Protein AF-A0A3P6S749-F1 (afdb_monomer)

Radius of gyration: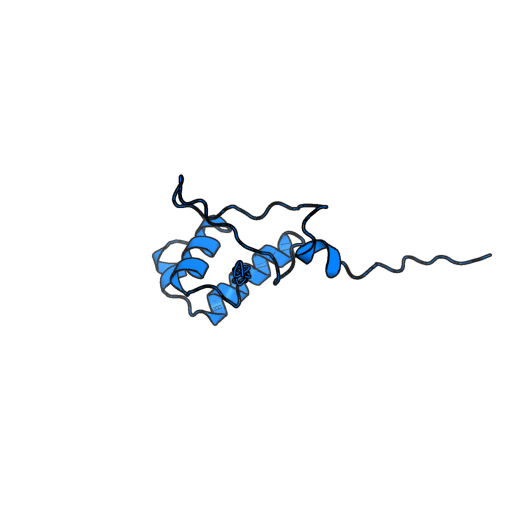 17.18 Å; Cα contacts (8 Å, |Δi|>4): 95; chains: 1; bounding box: 53×48×46 Å

Organism: Litomosoides sigmodontis (NCBI:txid42156)

Mean predicted aligned error: 11.5 Å

Structure (mmCIF, N/CA/C/O backbone):
data_AF-A0A3P6S749-F1
#
_entry.id   AF-A0A3P6S749-F1
#
loop_
_atom_site.group_PDB
_atom_site.id
_atom_site.type_symbol
_atom_site.label_atom_id
_atom_site.label_alt_id
_atom_site.label_comp_id
_atom_site.label_asym_id
_atom_site.label_entity_id
_atom_site.label_seq_id
_atom_site.pdbx_PDB_ins_code
_atom_site.Cartn_x
_atom_site.Cartn_y
_atom_site.Cartn_z
_atom_site.occupancy
_atom_site.B_iso_or_equiv
_atom_site.auth_seq_id
_atom_site.auth_comp_id
_atom_site.auth_asym_id
_atom_site.auth_atom_id
_atom_site.pdbx_PDB_model_num
ATOM 1 N N . MET A 1 1 ? 41.535 11.303 8.113 1.00 38.34 1 MET A N 1
ATOM 2 C CA . MET A 1 1 ? 40.632 10.141 8.245 1.00 38.34 1 MET A CA 1
ATOM 3 C C . MET A 1 1 ? 39.212 10.661 8.087 1.00 38.34 1 MET A C 1
ATOM 5 O O . MET A 1 1 ? 38.636 11.149 9.047 1.00 38.34 1 MET A O 1
ATOM 9 N N . THR A 1 2 ? 38.702 10.714 6.858 1.00 38.62 2 THR A N 1
ATOM 10 C CA . THR A 1 2 ? 37.320 11.133 6.593 1.00 38.62 2 THR A CA 1
ATOM 11 C C . THR A 1 2 ? 36.414 9.963 6.942 1.00 38.62 2 THR A C 1
ATOM 13 O O . THR A 1 2 ? 36.471 8.932 6.276 1.00 38.62 2 THR A O 1
ATOM 16 N N . LEU A 1 3 ? 35.635 10.094 8.018 1.00 40.59 3 LEU A N 1
ATOM 17 C CA . LEU A 1 3 ? 34.584 9.139 8.339 1.00 40.59 3 LEU A CA 1
ATOM 18 C C . LEU A 1 3 ? 33.562 9.181 7.204 1.00 40.59 3 LEU A C 1
ATOM 20 O O . LEU A 1 3 ? 32.796 10.132 7.071 1.00 40.59 3 LEU A O 1
ATOM 24 N N . SER A 1 4 ? 33.594 8.159 6.356 1.00 37.66 4 SER A N 1
ATOM 25 C CA . SER A 1 4 ? 32.493 7.832 5.469 1.00 37.66 4 SER A CA 1
ATOM 26 C C . SER A 1 4 ? 31.305 7.501 6.360 1.00 37.66 4 SER A C 1
ATOM 28 O O . SER A 1 4 ? 31.220 6.405 6.907 1.00 37.66 4 SER A O 1
ATOM 30 N N . SER A 1 5 ? 30.417 8.473 6.554 1.00 38.72 5 SER A N 1
ATOM 31 C CA . SER A 1 5 ? 29.084 8.243 7.090 1.00 38.72 5 SER A CA 1
ATOM 32 C C . SER A 1 5 ? 28.389 7.287 6.132 1.00 38.72 5 SER A C 1
ATOM 34 O O . SER A 1 5 ? 27.824 7.704 5.124 1.00 38.72 5 SER A O 1
ATOM 36 N N . SER A 1 6 ? 28.494 5.988 6.400 1.00 39.78 6 SER A N 1
ATOM 37 C CA . SER A 1 6 ? 27.602 4.992 5.833 1.00 39.78 6 SER A CA 1
ATOM 38 C C . SER A 1 6 ? 26.217 5.408 6.294 1.00 39.78 6 SER A C 1
ATOM 40 O O . SER A 1 6 ? 25.850 5.193 7.446 1.00 39.78 6 SER A O 1
ATOM 42 N N . SER A 1 7 ? 25.498 6.129 5.438 1.00 43.28 7 SER A N 1
ATOM 43 C CA . SER A 1 7 ? 24.100 6.452 5.651 1.00 43.28 7 SER A CA 1
ATOM 44 C C . SER A 1 7 ? 23.417 5.103 5.789 1.00 43.28 7 SER A C 1
ATOM 46 O O . SER A 1 7 ? 23.269 4.392 4.793 1.00 43.28 7 SER A O 1
ATOM 48 N N . SER A 1 8 ? 23.114 4.698 7.027 1.00 41.09 8 SER A N 1
ATOM 49 C CA . SER A 1 8 ? 22.229 3.576 7.296 1.00 41.09 8 SER A CA 1
ATOM 50 C C . SER A 1 8 ? 21.034 3.809 6.399 1.00 41.09 8 SER A C 1
ATOM 52 O O . SER A 1 8 ? 20.301 4.779 6.581 1.00 41.0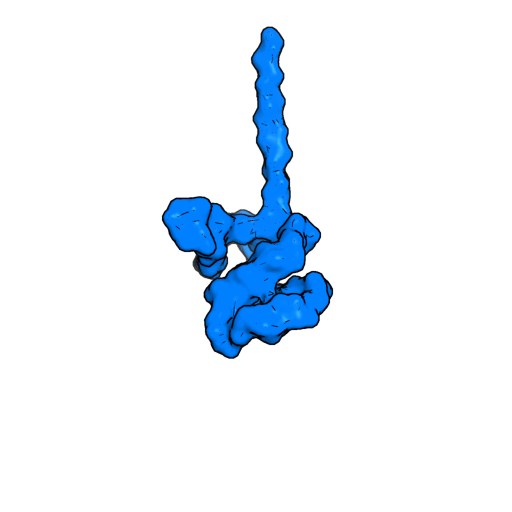9 8 SER A O 1
ATOM 54 N N . SER A 1 9 ? 20.931 3.013 5.339 1.00 47.56 9 SER A N 1
ATOM 55 C CA . SER A 1 9 ? 19.786 3.051 4.452 1.00 47.56 9 SER A CA 1
ATOM 56 C C . SER A 1 9 ? 18.672 2.444 5.278 1.00 47.56 9 SER A C 1
ATOM 58 O O . SER A 1 9 ? 18.456 1.237 5.222 1.00 47.56 9 SER A O 1
ATOM 60 N N . SER A 1 10 ? 18.082 3.261 6.156 1.00 56.38 10 SER A N 1
ATOM 61 C CA . SER A 1 10 ? 16.913 2.916 6.942 1.00 56.38 10 SER A CA 1
ATOM 62 C C . SER A 1 10 ? 15.887 2.481 5.919 1.00 56.38 10 SER A C 1
ATOM 64 O O . SER A 1 10 ? 15.396 3.284 5.125 1.00 56.38 10 SER A O 1
ATOM 66 N N . SER A 1 11 ? 15.707 1.173 5.828 1.00 58.72 11 SER A N 1
ATOM 67 C CA . SER A 1 11 ? 14.759 0.570 4.920 1.00 58.72 11 SER A CA 1
ATOM 68 C C . SER A 1 11 ? 13.398 1.198 5.216 1.00 58.72 11 SER A C 1
ATOM 70 O O . SER A 1 11 ? 12.987 1.283 6.366 1.00 58.72 11 SER A O 1
ATOM 72 N N . THR A 1 12 ? 12.730 1.724 4.194 1.00 81.94 12 THR A N 1
ATOM 73 C CA . THR A 1 12 ? 11.407 2.359 4.315 1.00 81.94 12 THR A CA 1
ATOM 74 C C . THR A 1 12 ? 10.318 1.394 3.856 1.00 81.94 12 THR A C 1
ATOM 76 O O . THR A 1 12 ? 9.383 1.769 3.147 1.00 81.94 12 THR A O 1
ATOM 79 N N . THR A 1 13 ? 10.483 0.112 4.184 1.00 86.56 13 THR A N 1
ATOM 80 C CA . THR A 1 13 ? 9.501 -0.926 3.856 1.00 86.56 13 THR A CA 1
ATOM 81 C C . THR A 1 13 ? 8.390 -0.956 4.898 1.00 86.56 13 THR A C 1
ATOM 83 O O . THR A 1 13 ? 8.547 -0.457 6.011 1.00 86.56 13 THR 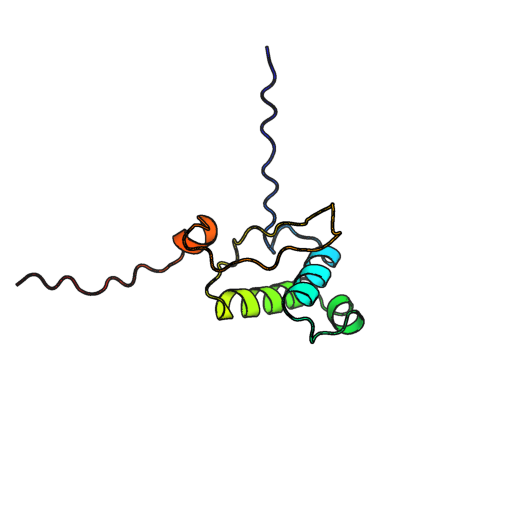A O 1
ATOM 86 N N . ILE A 1 14 ? 7.277 -1.624 4.591 1.00 88.75 14 ILE A N 1
ATOM 87 C CA . ILE A 1 14 ? 6.155 -1.784 5.533 1.00 88.75 14 ILE A CA 1
ATOM 88 C C . ILE A 1 14 ? 6.543 -2.451 6.866 1.00 88.75 14 ILE A C 1
ATOM 90 O O . ILE A 1 14 ? 5.792 -2.372 7.841 1.00 88.75 14 ILE A O 1
ATOM 94 N N . PHE A 1 15 ? 7.693 -3.126 6.922 1.00 89.06 15 PHE A N 1
ATOM 95 C CA . PHE A 1 15 ? 8.185 -3.810 8.116 1.00 89.06 15 PHE A CA 1
ATOM 96 C C . PHE A 1 15 ? 8.954 -2.884 9.065 1.00 89.06 15 PHE A C 1
ATOM 98 O O . PHE A 1 15 ? 8.980 -3.151 10.267 1.00 89.06 15 PHE A O 1
ATOM 105 N N . ASP A 1 16 ? 9.502 -1.788 8.543 1.00 88.38 16 ASP A N 1
ATOM 106 C CA . ASP A 1 16 ? 10.306 -0.811 9.284 1.00 88.38 16 ASP A CA 1
ATOM 107 C C . ASP A 1 16 ? 9.498 0.429 9.708 1.00 88.38 16 ASP A C 1
ATOM 109 O O . ASP A 1 16 ? 9.926 1.194 10.570 1.00 88.38 16 ASP A O 1
ATOM 113 N N . LEU A 1 17 ? 8.324 0.633 9.105 1.00 88.88 17 LEU A N 1
ATOM 114 C CA . LEU A 1 17 ? 7.488 1.814 9.315 1.00 88.88 17 LEU A CA 1
ATOM 115 C C . LEU A 1 17 ? 6.656 1.748 10.603 1.00 88.88 17 LEU A C 1
ATOM 117 O O . LEU A 1 17 ? 6.213 0.675 11.035 1.00 88.88 17 LEU A O 1
ATOM 121 N N . SER A 1 18 ? 6.419 2.926 11.188 1.00 91.69 18 SER A N 1
ATOM 122 C CA . SER A 1 18 ? 5.586 3.096 12.379 1.00 91.69 18 SER A CA 1
ATOM 123 C C . SER A 1 18 ? 4.100 2.879 12.071 1.00 91.69 18 SER A C 1
ATOM 125 O O . SER A 1 18 ? 3.680 2.846 10.913 1.00 91.69 18 SER A O 1
ATOM 127 N N . LYS A 1 19 ? 3.270 2.732 13.111 1.00 93.19 19 LYS A N 1
ATOM 128 C CA . LYS A 1 19 ? 1.817 2.591 12.931 1.00 93.19 19 LYS A CA 1
ATOM 129 C C . LYS A 1 19 ? 1.224 3.803 12.202 1.00 93.19 19 LYS A C 1
ATOM 131 O O . LYS A 1 19 ? 0.414 3.617 11.297 1.00 93.19 19 LYS A O 1
ATOM 136 N N . ASP A 1 20 ? 1.629 5.008 12.587 1.00 91.06 20 ASP A N 1
ATOM 137 C CA . ASP A 1 20 ? 1.159 6.259 11.991 1.00 91.06 20 ASP A CA 1
ATOM 138 C C . ASP A 1 20 ? 1.548 6.356 10.512 1.00 91.06 20 ASP A C 1
ATOM 140 O O . ASP A 1 20 ? 0.703 6.665 9.671 1.00 91.06 20 ASP A O 1
ATOM 144 N N . ASP A 1 21 ? 2.783 5.977 10.173 1.00 91.31 21 ASP A N 1
ATOM 145 C CA . ASP A 1 21 ? 3.244 5.934 8.783 1.00 91.31 21 ASP A CA 1
ATOM 146 C C . ASP A 1 21 ? 2.448 4.920 7.957 1.00 91.31 21 ASP A C 1
ATOM 148 O O . ASP A 1 21 ? 1.987 5.230 6.860 1.00 91.31 21 ASP A O 1
ATOM 152 N N . LEU A 1 22 ? 2.232 3.712 8.489 1.00 92.50 22 LEU A N 1
ATOM 153 C CA . LEU A 1 22 ? 1.438 2.674 7.827 1.00 92.50 22 LEU A CA 1
ATOM 154 C C . LEU A 1 22 ? -0.019 3.118 7.626 1.00 92.50 22 LEU A C 1
ATOM 156 O O . LEU A 1 22 ? -0.594 2.875 6.566 1.00 92.50 22 LEU A O 1
ATOM 160 N N . SER A 1 23 ? -0.608 3.791 8.615 1.00 93.56 23 SER A N 1
ATOM 161 C CA . SER A 1 23 ? -1.953 4.367 8.528 1.00 93.56 23 SER A CA 1
ATOM 162 C C . SER A 1 23 ? -2.022 5.411 7.409 1.00 93.56 23 SER A C 1
ATOM 164 O O . SER A 1 23 ? -2.839 5.287 6.494 1.00 93.56 23 SER A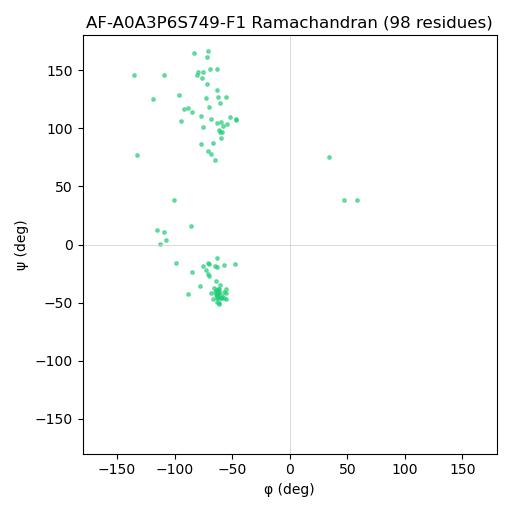 O 1
ATOM 166 N N . ALA A 1 24 ? -1.097 6.376 7.401 1.00 91.69 24 ALA A N 1
ATOM 167 C CA . ALA A 1 24 ? -1.023 7.428 6.388 1.00 91.69 24 ALA A CA 1
ATOM 168 C C . ALA A 1 24 ? -0.769 6.877 4.971 1.00 91.69 24 ALA A C 1
ATOM 170 O O . ALA A 1 24 ? -1.370 7.342 3.996 1.00 91.69 24 ALA A O 1
ATOM 171 N N . ILE A 1 25 ? 0.075 5.849 4.842 1.00 91.50 25 ILE A N 1
ATOM 172 C CA . ILE A 1 25 ? 0.288 5.138 3.577 1.00 91.50 25 ILE A CA 1
ATOM 173 C C . ILE A 1 25 ? -1.004 4.469 3.130 1.00 91.50 25 ILE A C 1
ATOM 175 O O . ILE A 1 25 ? -1.414 4.667 1.991 1.00 91.50 25 ILE A O 1
ATOM 179 N N . LEU A 1 26 ? -1.680 3.716 4.000 1.00 92.06 26 LEU A N 1
ATOM 180 C CA . LEU A 1 26 ? -2.920 3.034 3.635 1.00 92.06 26 LEU A CA 1
ATOM 181 C C . LEU A 1 26 ? -3.976 4.022 3.125 1.00 92.06 26 LEU A C 1
ATOM 183 O O . LEU A 1 26 ? -4.630 3.734 2.125 1.00 92.06 26 LEU A O 1
ATOM 187 N N . GLN A 1 27 ? -4.099 5.192 3.753 1.00 91.75 27 GLN A N 1
ATOM 188 C CA . GLN A 1 27 ? -4.997 6.249 3.282 1.00 91.75 27 GLN A CA 1
ATOM 189 C C . GLN A 1 27 ? -4.603 6.798 1.911 1.00 91.75 27 GLN A C 1
ATOM 191 O O . GLN A 1 27 ? -5.462 7.051 1.071 1.00 91.75 27 GLN A O 1
ATOM 196 N N . THR A 1 28 ? -3.303 6.946 1.668 1.00 90.25 28 THR A N 1
ATOM 197 C CA . THR A 1 28 ? -2.776 7.390 0.374 1.00 90.25 28 THR A CA 1
ATOM 198 C C . THR A 1 28 ? -3.073 6.363 -0.727 1.00 90.25 28 THR A C 1
ATOM 200 O O . THR A 1 28 ? -3.446 6.731 -1.838 1.00 90.25 28 THR A O 1
ATOM 203 N N . LEU A 1 29 ? -2.938 5.067 -0.425 1.00 89.62 29 LEU A N 1
ATOM 204 C CA . LEU A 1 29 ? -3.161 3.969 -1.375 1.00 89.62 29 LEU A CA 1
ATOM 205 C C . LEU A 1 29 ? -4.650 3.663 -1.602 1.00 89.62 29 LEU A C 1
ATOM 207 O O . LEU A 1 29 ? -5.053 3.272 -2.700 1.00 89.62 29 LEU A O 1
ATOM 211 N N . LYS A 1 30 ? -5.468 3.791 -0.554 1.00 89.38 30 LYS A N 1
ATOM 212 C CA . LYS A 1 30 ? -6.901 3.469 -0.536 1.00 89.38 30 LYS A CA 1
ATOM 213 C C . LYS A 1 30 ? -7.673 4.630 0.104 1.00 89.38 30 LYS A C 1
ATOM 215 O O . LYS A 1 30 ? -8.135 4.493 1.237 1.00 89.38 30 LYS A O 1
ATOM 220 N N . PRO A 1 31 ? -7.887 5.741 -0.625 1.00 85.94 31 PRO A N 1
ATOM 221 C CA . PRO A 1 31 ? -8.553 6.936 -0.092 1.00 85.94 31 PRO A CA 1
ATOM 222 C C . PRO A 1 31 ? -10.014 6.703 0.321 1.00 85.94 31 PRO A C 1
ATOM 224 O O . PRO A 1 31 ? -10.613 7.536 0.989 1.00 85.94 31 PRO A O 1
ATOM 227 N N . THR A 1 32 ? -10.600 5.561 -0.048 1.00 88.75 32 THR A N 1
ATOM 228 C CA . THR A 1 32 ? -11.926 5.134 0.414 1.00 88.75 32 THR A CA 1
ATOM 229 C C . THR A 1 32 ? -11.951 4.713 1.886 1.00 88.75 32 THR A C 1
ATOM 231 O O . THR A 1 32 ? -13.032 4.554 2.447 1.00 88.75 32 THR A O 1
ATOM 234 N N . ILE A 1 33 ? -10.792 4.459 2.506 1.00 87.38 33 ILE A N 1
ATOM 235 C CA . ILE A 1 33 ? -10.688 4.108 3.925 1.00 87.38 33 ILE A CA 1
ATOM 236 C C . ILE A 1 33 ? -10.562 5.395 4.740 1.00 87.38 33 ILE A C 1
ATOM 238 O O . ILE A 1 33 ? -9.582 6.133 4.627 1.00 87.38 33 ILE A O 1
ATOM 242 N N . ASP A 1 34 ? -11.551 5.632 5.598 1.00 89.38 34 ASP A N 1
ATOM 243 C CA . ASP A 1 34 ? -11.553 6.768 6.513 1.00 89.38 34 ASP A CA 1
ATOM 244 C C . ASP A 1 34 ? -10.397 6.711 7.535 1.00 89.38 34 ASP A C 1
ATOM 246 O O . ASP A 1 34 ? -9.940 5.635 7.940 1.00 89.38 34 ASP A O 1
ATOM 250 N N . ALA A 1 35 ? -9.952 7.887 7.986 1.00 86.50 35 ALA A N 1
ATOM 251 C CA . ALA A 1 35 ? -8.827 8.040 8.905 1.00 86.50 35 ALA A CA 1
ATOM 252 C C . ALA A 1 35 ? -9.070 7.368 10.254 1.00 86.50 35 ALA A C 1
ATOM 254 O O . ALA A 1 35 ? -8.153 6.760 10.808 1.00 86.50 35 ALA A O 1
ATOM 255 N N . ALA A 1 36 ? -10.290 7.422 10.789 1.00 88.00 36 ALA A N 1
ATOM 256 C CA . ALA A 1 36 ? -10.607 6.758 12.047 1.00 88.00 36 ALA A CA 1
ATOM 257 C C . ALA A 1 36 ? -10.500 5.235 11.902 1.00 88.00 36 ALA A C 1
ATOM 259 O O . ALA A 1 36 ? -9.980 4.558 12.789 1.00 88.00 36 ALA A O 1
ATOM 260 N N . THR A 1 37 ? -10.914 4.705 10.747 1.00 89.81 37 THR A N 1
ATOM 261 C CA . THR A 1 37 ? -10.826 3.269 10.459 1.00 89.81 37 THR A CA 1
ATOM 262 C C . THR A 1 37 ? -9.369 2.823 10.345 1.00 89.81 37 THR A C 1
ATOM 264 O O . THR A 1 37 ? -8.989 1.838 10.972 1.00 89.81 37 THR A O 1
ATOM 267 N N . ALA A 1 38 ? -8.532 3.562 9.609 1.00 88.62 38 ALA A N 1
ATOM 268 C CA . ALA A 1 38 ? -7.107 3.253 9.478 1.00 88.62 38 ALA A CA 1
ATOM 269 C C . ALA A 1 38 ? -6.372 3.318 10.832 1.00 88.62 38 ALA A C 1
ATOM 271 O O . ALA A 1 38 ? -5.623 2.406 11.178 1.00 88.62 38 ALA A O 1
ATOM 272 N N . ASN A 1 39 ? -6.650 4.334 11.653 1.00 89.50 39 ASN A N 1
ATOM 273 C CA . ASN A 1 39 ? -6.004 4.493 12.959 1.00 89.50 39 ASN A CA 1
ATOM 274 C C . ASN A 1 39 ? -6.455 3.458 14.000 1.00 89.50 39 ASN A C 1
ATOM 276 O O . ASN A 1 39 ? -5.693 3.123 14.914 1.00 89.50 39 ASN A O 1
ATOM 280 N N . SER A 1 40 ? -7.664 2.910 13.854 1.00 92.56 40 SER A N 1
ATOM 281 C CA . SER A 1 40 ? -8.154 1.829 14.710 1.00 92.56 40 SER A CA 1
ATOM 282 C C . SER A 1 40 ? -7.479 0.482 14.427 1.00 92.56 40 SER A C 1
ATOM 284 O O . SER A 1 40 ? -7.493 -0.380 15.305 1.00 92.56 40 SER A O 1
ATOM 286 N N . MET A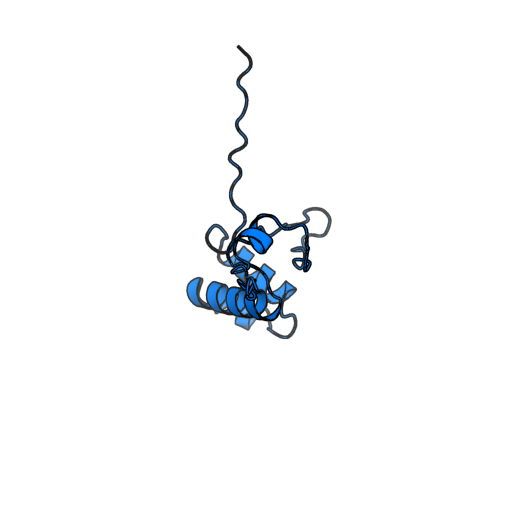 1 41 ? -6.894 0.279 13.242 1.00 93.50 41 MET A N 1
ATOM 287 C CA . MET A 1 41 ? -6.265 -0.993 12.879 1.00 93.50 41 MET A CA 1
ATOM 288 C C . MET A 1 41 ? -4.979 -1.250 13.674 1.00 93.50 41 MET A C 1
ATOM 290 O O . MET A 1 41 ? -4.248 -0.336 14.078 1.00 93.50 41 MET A O 1
ATOM 294 N N . SER A 1 42 ? -4.678 -2.526 13.888 1.00 95.44 42 SER A N 1
ATOM 295 C CA . SER A 1 42 ? -3.371 -2.957 14.383 1.00 95.44 42 SER A CA 1
ATOM 296 C C . SER A 1 42 ? -2.282 -2.809 13.309 1.00 95.44 42 SER A C 1
ATOM 298 O O . SER A 1 42 ? -2.565 -2.756 12.113 1.00 95.44 42 SER A O 1
ATOM 300 N N . ILE A 1 43 ? -1.008 -2.791 13.721 1.00 93.31 43 ILE A N 1
ATOM 301 C CA . ILE A 1 43 ? 0.138 -2.769 12.788 1.00 93.31 43 ILE A CA 1
ATOM 302 C C . ILE A 1 43 ? 0.065 -3.947 11.808 1.00 93.31 43 ILE A C 1
ATOM 304 O O . ILE A 1 43 ? 0.310 -3.784 10.614 1.00 93.31 43 ILE A O 1
ATOM 308 N N . SER A 1 44 ? -0.300 -5.130 12.305 1.00 93.62 44 SER A N 1
ATOM 309 C CA . SER A 1 44 ? -0.447 -6.338 11.492 1.00 93.62 44 SER A CA 1
ATOM 310 C C . SER A 1 44 ? -1.534 -6.179 10.432 1.00 93.62 44 SER A C 1
ATOM 312 O O . SER A 1 44 ? -1.293 -6.483 9.268 1.00 93.62 44 SER A O 1
ATOM 314 N N . GLU A 1 45 ? -2.702 -5.652 10.803 1.00 94.38 45 GLU A N 1
ATOM 315 C CA . GLU A 1 45 ? -3.787 -5.392 9.852 1.00 94.38 45 GLU A CA 1
ATOM 316 C C . GLU A 1 45 ? -3.392 -4.353 8.807 1.00 94.38 45 GLU A C 1
ATOM 318 O O . GLU A 1 45 ? -3.602 -4.583 7.618 1.00 94.38 45 GLU A O 1
ATOM 323 N N . LEU A 1 46 ? -2.758 -3.250 9.218 1.00 94.38 46 LEU A N 1
ATOM 324 C CA . LEU A 1 46 ? -2.265 -2.231 8.291 1.00 94.38 46 LEU A CA 1
ATOM 325 C C . LEU A 1 46 ? -1.297 -2.837 7.270 1.00 94.38 46 LEU A C 1
ATOM 327 O O . LEU A 1 46 ? -1.452 -2.631 6.067 1.00 94.38 46 LEU A O 1
ATOM 331 N N . ARG A 1 47 ? -0.345 -3.657 7.727 1.00 93.94 47 ARG A N 1
ATOM 332 C CA . ARG A 1 47 ? 0.600 -4.360 6.849 1.00 93.94 47 ARG A CA 1
ATOM 333 C C . ARG A 1 47 ? -0.097 -5.310 5.890 1.00 93.94 47 ARG A C 1
ATOM 335 O O . ARG A 1 47 ? 0.278 -5.336 4.721 1.00 93.94 47 ARG A O 1
ATOM 342 N N . VAL A 1 48 ? -1.105 -6.054 6.346 1.00 93.81 48 VAL A N 1
ATOM 343 C CA . VAL A 1 48 ? -1.907 -6.928 5.477 1.00 93.81 48 VAL A CA 1
ATOM 344 C C . VAL A 1 48 ? -2.607 -6.098 4.405 1.00 93.81 48 VAL A C 1
ATOM 346 O O . VAL A 1 48 ? -2.438 -6.387 3.228 1.00 93.81 48 VAL A O 1
ATOM 349 N N . ARG A 1 49 ? -3.297 -5.013 4.775 1.00 93.25 49 ARG A N 1
ATOM 350 C CA . ARG A 1 49 ? -4.016 -4.153 3.819 1.00 93.25 49 ARG A CA 1
ATOM 351 C C . ARG A 1 49 ? -3.097 -3.504 2.787 1.00 93.25 49 ARG A C 1
ATOM 353 O O . ARG A 1 49 ? -3.460 -3.414 1.613 1.00 93.25 49 ARG A O 1
ATOM 360 N N . ILE A 1 50 ? -1.922 -3.048 3.217 1.00 92.19 50 ILE A N 1
ATOM 361 C CA . ILE A 1 50 ? -0.914 -2.482 2.316 1.00 92.19 50 ILE A CA 1
ATOM 362 C C . ILE A 1 50 ? -0.342 -3.583 1.418 1.00 92.19 50 ILE A C 1
ATOM 364 O O . ILE A 1 50 ? -0.224 -3.374 0.217 1.00 92.19 50 ILE A O 1
ATOM 368 N N . THR A 1 51 ? -0.062 -4.772 1.960 1.00 91.00 51 THR A N 1
ATOM 369 C CA . THR A 1 51 ? 0.404 -5.933 1.183 1.00 91.00 51 THR A CA 1
ATOM 370 C C . THR A 1 51 ? -0.612 -6.340 0.121 1.00 91.00 51 THR A C 1
ATOM 372 O O . THR A 1 51 ? -0.234 -6.506 -1.033 1.00 91.00 51 THR A O 1
ATOM 375 N N . GLU A 1 52 ? -1.898 -6.433 0.469 1.00 91.00 52 GLU A N 1
ATOM 376 C CA . GLU A 1 52 ? -2.978 -6.710 -0.485 1.00 91.00 52 GLU A CA 1
ATOM 377 C C . GLU A 1 52 ? -2.969 -5.695 -1.632 1.00 91.00 52 GLU A C 1
ATOM 379 O O . GLU A 1 52 ? -3.032 -6.072 -2.800 1.00 91.00 52 GLU A O 1
ATOM 384 N N . TRP A 1 53 ? -2.858 -4.401 -1.314 1.00 91.25 53 TRP A N 1
ATOM 385 C CA . TRP A 1 53 ? -2.797 -3.358 -2.334 1.00 91.25 53 TRP A CA 1
ATOM 386 C C . TRP A 1 53 ? -1.544 -3.490 -3.207 1.00 91.25 53 TRP A C 1
ATOM 388 O O . TRP A 1 53 ? -1.652 -3.401 -4.427 1.00 91.25 53 TRP A O 1
ATOM 398 N N . LEU A 1 54 ? -0.373 -3.746 -2.615 1.00 88.06 54 LEU A N 1
ATOM 399 C CA . LEU A 1 54 ? 0.875 -3.943 -3.357 1.00 88.06 54 LEU A CA 1
ATOM 400 C C . LEU A 1 54 ? 0.761 -5.128 -4.324 1.00 88.06 54 LEU A C 1
ATOM 402 O O . LEU A 1 54 ? 1.085 -4.978 -5.498 1.00 88.06 54 LEU A O 1
ATOM 406 N N . MET A 1 55 ? 0.225 -6.263 -3.869 1.00 85.56 55 MET A N 1
ATOM 407 C CA . MET A 1 55 ? 0.039 -7.458 -4.700 1.00 85.56 55 MET A CA 1
ATOM 408 C C . MET A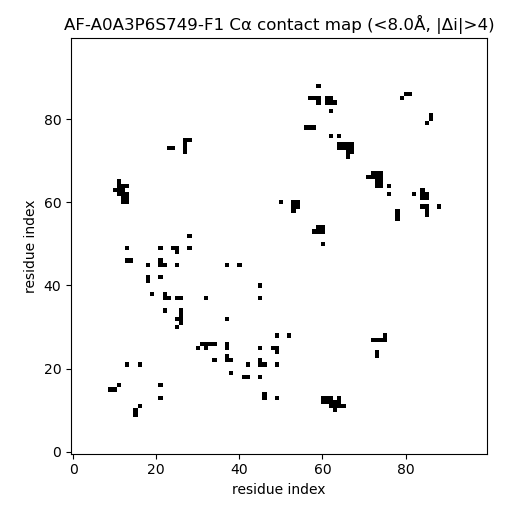 1 55 ? -0.926 -7.219 -5.863 1.00 85.56 55 MET A C 1
ATOM 410 O O . MET A 1 55 ? -0.643 -7.645 -6.977 1.00 85.56 55 MET A O 1
ATOM 414 N N . LEU A 1 56 ? -2.030 -6.498 -5.634 1.00 86.75 56 LEU A N 1
ATOM 415 C CA . LEU A 1 56 ? -2.978 -6.128 -6.695 1.00 86.75 56 LEU A CA 1
ATOM 416 C C . LEU A 1 56 ? -2.370 -5.191 -7.751 1.00 86.75 56 LEU A C 1
ATOM 418 O O . LEU A 1 56 ? -2.919 -5.069 -8.843 1.00 86.75 56 LEU A O 1
ATOM 422 N N . ASN A 1 57 ? -1.259 -4.527 -7.426 1.00 85.06 57 ASN A N 1
ATOM 423 C CA . ASN A 1 57 ? -0.545 -3.615 -8.314 1.00 85.06 57 ASN A CA 1
ATOM 424 C C . ASN A 1 57 ? 0.801 -4.187 -8.800 1.00 85.06 57 ASN A C 1
ATOM 426 O O . ASN A 1 57 ? 1.573 -3.451 -9.411 1.00 85.06 57 ASN A O 1
ATOM 430 N N . ASP A 1 58 ? 1.082 -5.476 -8.578 1.00 80.38 58 ASP A N 1
ATOM 431 C CA . ASP A 1 58 ? 2.341 -6.151 -8.946 1.00 80.38 58 ASP A CA 1
ATOM 432 C C . ASP A 1 58 ? 3.595 -5.517 -8.319 1.00 80.38 58 ASP A C 1
ATOM 434 O O . ASP A 1 58 ? 4.662 -5.410 -8.927 1.00 80.38 58 ASP A O 1
ATOM 438 N N . LEU A 1 59 ? 3.472 -5.087 -7.064 1.00 83.94 59 LEU A N 1
ATOM 439 C CA . LEU A 1 59 ? 4.558 -4.525 -6.269 1.00 83.94 59 LEU A CA 1
ATOM 440 C C . LEU A 1 59 ? 4.976 -5.489 -5.151 1.00 83.94 59 LEU A C 1
ATOM 442 O O . LEU A 1 59 ? 4.161 -6.195 -4.559 1.00 83.94 59 LEU A O 1
ATOM 446 N N . SER A 1 60 ? 6.272 -5.492 -4.834 1.00 82.88 60 SER A N 1
ATOM 447 C CA . SER A 1 60 ? 6.838 -6.309 -3.754 1.00 82.88 60 SER A CA 1
ATOM 448 C C . SER A 1 60 ? 6.515 -5.729 -2.375 1.00 82.88 60 SER A C 1
ATOM 450 O O . SER A 1 60 ? 6.490 -4.514 -2.193 1.00 82.88 60 SER A O 1
ATOM 452 N N . THR A 1 61 ? 6.376 -6.584 -1.361 1.00 83.19 61 THR A N 1
ATOM 453 C CA . THR A 1 61 ? 6.318 -6.158 0.052 1.00 83.19 61 THR A CA 1
ATOM 454 C C . THR A 1 61 ? 7.608 -5.480 0.521 1.00 83.19 61 THR A C 1
ATOM 456 O O . THR A 1 61 ? 7.589 -4.714 1.480 1.00 83.19 61 THR A O 1
ATOM 459 N N . MET A 1 62 ? 8.713 -5.699 -0.197 1.00 85.38 62 MET A N 1
ATOM 460 C CA . MET A 1 62 ? 9.992 -5.005 -0.021 1.00 85.38 62 MET A CA 1
ATOM 461 C C . MET A 1 62 ? 10.060 -3.680 -0.806 1.00 85.38 62 MET A C 1
ATOM 463 O O . MET A 1 62 ? 11.147 -3.147 -1.051 1.00 85.38 62 MET A O 1
ATOM 467 N N . HIS A 1 63 ? 8.926 -3.142 -1.268 1.00 82.62 63 HIS A N 1
ATOM 468 C CA . HIS A 1 63 ? 8.890 -1.820 -1.886 1.00 82.62 63 HIS A CA 1
ATOM 469 C C . HIS A 1 63 ? 9.303 -0.752 -0.867 1.00 82.62 63 HIS A C 1
ATOM 471 O O . HIS A 1 63 ? 8.822 -0.727 0.266 1.00 82.62 63 HIS A O 1
ATOM 477 N N . HIS A 1 64 ? 10.190 0.148 -1.290 1.00 82.69 64 HIS A N 1
ATOM 478 C CA . HIS A 1 64 ? 10.610 1.282 -0.477 1.00 82.69 64 HIS A CA 1
ATOM 479 C C . HIS A 1 64 ? 9.618 2.430 -0.636 1.00 82.69 64 HIS A C 1
ATOM 481 O O . HIS A 1 64 ? 9.523 3.027 -1.710 1.00 82.69 64 HIS A O 1
ATOM 487 N N . PHE A 1 6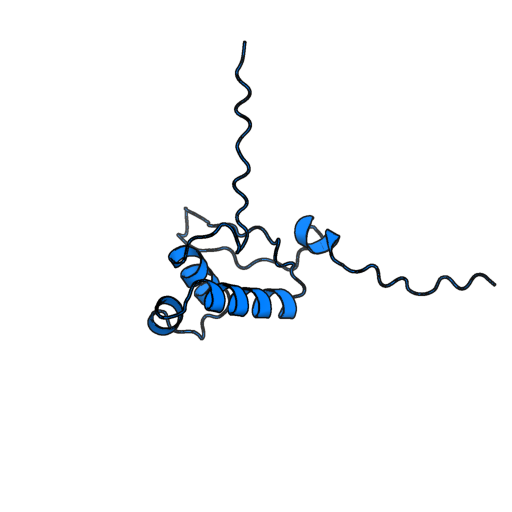5 ? 8.913 2.773 0.436 1.00 84.38 65 PHE A N 1
ATOM 488 C CA . PHE A 1 65 ? 8.014 3.919 0.445 1.00 84.38 65 PHE A CA 1
ATOM 489 C C . PHE A 1 65 ? 8.815 5.216 0.551 1.00 84.38 65 PHE A C 1
ATOM 491 O O . PHE A 1 65 ? 9.852 5.279 1.217 1.00 84.38 65 PHE A O 1
ATOM 498 N N . LYS A 1 66 ? 8.347 6.260 -0.136 1.00 84.19 66 LYS A N 1
ATOM 499 C CA . LYS A 1 66 ? 8.960 7.592 -0.109 1.00 84.19 66 LYS A CA 1
ATOM 500 C C . LYS A 1 66 ? 7.958 8.591 0.441 1.00 84.19 66 LYS A C 1
ATOM 502 O O . LYS A 1 66 ? 6.860 8.714 -0.098 1.00 84.19 66 LYS A O 1
ATOM 507 N N . TYR A 1 67 ? 8.362 9.304 1.482 1.00 82.06 67 TYR A N 1
ATOM 508 C CA . TYR A 1 67 ? 7.614 10.423 2.031 1.00 82.06 67 TYR A CA 1
ATOM 509 C C . TYR A 1 67 ? 8.165 11.727 1.454 1.00 82.06 67 TYR A C 1
ATOM 511 O O . TYR A 1 67 ? 9.377 11.948 1.461 1.00 82.06 67 TYR A O 1
ATOM 519 N N . PHE A 1 68 ? 7.295 12.576 0.912 1.00 80.88 68 PHE A N 1
ATOM 520 C CA . PHE A 1 68 ? 7.685 13.894 0.427 1.00 80.88 68 PHE A CA 1
ATOM 521 C C . PHE A 1 68 ? 7.442 14.932 1.518 1.00 80.88 68 PHE A C 1
ATOM 523 O O . PHE A 1 68 ? 6.306 15.337 1.748 1.00 80.88 68 PHE A O 1
ATOM 530 N N . GLU A 1 69 ? 8.517 15.410 2.148 1.00 77.88 69 GLU A N 1
ATOM 531 C CA . GLU A 1 69 ? 8.429 16.430 3.204 1.00 77.88 69 GLU A CA 1
ATOM 532 C C . GLU A 1 69 ? 7.795 17.737 2.701 1.00 77.88 69 GLU A C 1
ATOM 534 O O . GLU A 1 69 ? 7.014 18.354 3.416 1.00 77.88 69 GLU A O 1
ATOM 539 N N . ASN A 1 70 ? 8.045 18.109 1.438 1.00 78.38 70 ASN A N 1
ATOM 540 C CA . ASN A 1 70 ? 7.507 19.332 0.826 1.00 78.38 70 ASN A CA 1
ATOM 541 C C . ASN A 1 70 ? 5.975 19.346 0.712 1.00 78.38 70 ASN A C 1
ATOM 543 O O . ASN A 1 70 ? 5.369 20.411 0.745 1.00 78.38 70 ASN A O 1
ATOM 547 N N . THR A 1 71 ? 5.354 18.178 0.535 1.00 75.19 71 THR A N 1
ATOM 548 C CA . THR A 1 71 ? 3.897 18.042 0.375 1.00 75.19 71 THR A CA 1
ATOM 549 C C . THR A 1 71 ? 3.246 17.327 1.554 1.00 75.19 71 THR A C 1
ATOM 551 O O . THR A 1 71 ? 2.039 17.124 1.533 1.00 75.19 71 THR A O 1
ATOM 554 N N . GLN A 1 72 ? 4.031 16.931 2.564 1.00 77.19 72 GLN A N 1
ATOM 555 C CA . GLN A 1 72 ? 3.616 16.120 3.715 1.00 77.19 72 GLN A CA 1
ATOM 556 C C . GLN A 1 72 ? 2.783 14.886 3.330 1.00 77.19 72 GLN A C 1
ATOM 558 O O . GLN A 1 72 ? 1.803 14.537 3.988 1.00 77.19 72 GLN A O 1
ATOM 563 N N . GLN A 1 73 ? 3.148 14.236 2.225 1.00 79.00 73 GLN A N 1
ATOM 564 C CA . GLN A 1 73 ? 2.380 13.128 1.663 1.00 79.00 73 GLN A CA 1
ATOM 565 C C . GLN A 1 73 ? 3.282 11.969 1.259 1.00 79.00 73 GLN A C 1
ATOM 567 O O . GLN A 1 73 ? 4.406 12.150 0.780 1.00 79.00 73 GLN A O 1
ATOM 572 N N . TRP A 1 74 ? 2.755 10.758 1.422 1.00 84.06 74 TRP A N 1
ATOM 573 C CA . TRP A 1 74 ? 3.383 9.559 0.893 1.00 84.06 74 TRP A CA 1
ATOM 574 C C . TRP A 1 74 ? 3.240 9.527 -0.624 1.00 84.06 74 TRP A C 1
ATOM 576 O O . TRP A 1 74 ? 2.190 9.841 -1.184 1.00 84.06 74 TRP A O 1
ATOM 586 N N . LYS A 1 75 ? 4.309 9.137 -1.314 1.00 83.12 75 LYS A N 1
ATOM 587 C CA . LYS A 1 75 ? 4.240 8.874 -2.745 1.00 83.12 75 LYS A CA 1
ATOM 588 C C . LYS A 1 75 ? 3.489 7.563 -2.967 1.00 83.12 75 LYS A C 1
ATOM 590 O O . LYS A 1 75 ? 3.910 6.533 -2.443 1.00 83.12 75 LYS A O 1
ATOM 595 N N . VAL A 1 76 ? 2.446 7.586 -3.802 1.00 82.06 76 VAL A N 1
ATOM 596 C CA . VAL A 1 76 ? 1.864 6.347 -4.336 1.00 82.06 76 VAL A CA 1
ATOM 597 C C . VAL A 1 76 ? 2.962 5.626 -5.127 1.00 82.06 76 VAL A C 1
ATOM 599 O O . VAL A 1 76 ? 3.549 6.227 -6.034 1.00 82.06 76 VAL A O 1
ATOM 602 N N . PRO A 1 77 ? 3.303 4.382 -4.764 1.00 77.25 77 PRO A N 1
ATOM 603 C CA . PRO A 1 77 ? 4.335 3.636 -5.454 1.00 77.25 77 PRO A CA 1
ATOM 604 C C . PRO A 1 77 ? 3.902 3.423 -6.905 1.00 77.25 77 PRO A C 1
ATOM 606 O O . PRO A 1 77 ? 2.797 2.966 -7.189 1.00 77.25 77 PRO A O 1
ATOM 609 N N . ASP A 1 78 ? 4.781 3.816 -7.818 1.00 70.44 78 ASP A N 1
ATOM 610 C CA . ASP A 1 78 ? 4.565 3.644 -9.246 1.00 70.44 78 ASP A CA 1
ATOM 611 C C . ASP A 1 78 ? 4.919 2.207 -9.641 1.00 70.44 78 ASP A C 1
ATOM 613 O O . ASP A 1 78 ? 5.855 1.619 -9.077 1.00 70.44 78 ASP A O 1
ATOM 617 N N . ARG A 1 79 ? 4.187 1.649 -10.611 1.00 63.19 79 ARG A N 1
ATOM 618 C CA . ARG A 1 79 ? 4.515 0.369 -11.253 1.00 63.19 79 ARG A CA 1
ATOM 619 C C . ARG A 1 79 ? 5.784 0.567 -12.083 1.00 63.19 79 ARG A C 1
ATOM 621 O O . ARG A 1 79 ? 5.742 0.764 -13.287 1.00 63.19 79 ARG A O 1
ATOM 628 N N . ALA A 1 80 ? 6.929 0.589 -11.419 1.00 55.03 80 ALA A N 1
ATOM 629 C CA . ALA A 1 80 ? 8.181 0.851 -12.096 1.00 55.03 80 ALA A CA 1
ATOM 630 C C . ALA A 1 80 ? 8.815 -0.468 -12.543 1.00 55.03 80 ALA A C 1
ATOM 632 O O . ALA A 1 80 ? 9.315 -1.223 -11.703 1.00 55.03 80 ALA A O 1
ATOM 633 N N . ASP A 1 81 ? 8.959 -0.643 -13.859 1.00 50.06 81 ASP A N 1
ATOM 634 C CA . ASP A 1 81 ? 9.939 -1.538 -14.499 1.00 50.06 81 ASP A CA 1
ATOM 635 C C . ASP A 1 81 ? 11.368 -1.369 -13.919 1.00 50.06 81 ASP A C 1
ATOM 637 O O . ASP A 1 81 ? 12.226 -2.233 -14.067 1.00 50.06 81 ASP A O 1
ATOM 641 N N . HIS A 1 82 ? 11.628 -0.262 -13.207 1.0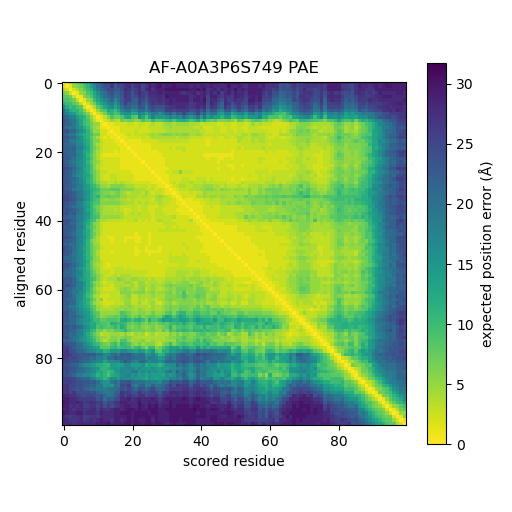0 55.28 82 HIS A N 1
ATOM 642 C CA . HIS A 1 82 ? 12.914 0.112 -12.609 1.00 55.28 82 HIS A CA 1
ATOM 643 C C . HIS A 1 82 ? 12.977 -0.007 -11.071 1.00 55.28 82 HIS A C 1
ATOM 645 O O . HIS A 1 82 ? 13.986 0.363 -10.463 1.00 55.28 82 HIS A O 1
ATOM 651 N N . CYS A 1 83 ? 11.935 -0.505 -10.398 1.00 65.31 83 CYS A N 1
ATOM 652 C CA . CYS A 1 83 ? 12.019 -0.785 -8.964 1.00 65.31 83 CYS A CA 1
ATOM 653 C C . CYS A 1 83 ? 12.837 -2.069 -8.744 1.00 65.31 83 CYS A C 1
ATOM 655 O O . CYS A 1 83 ? 12.310 -3.169 -8.875 1.00 65.31 83 CYS A O 1
ATOM 657 N N . ILE A 1 84 ? 14.119 -1.953 -8.370 1.00 60.03 84 ILE A N 1
ATOM 658 C CA . ILE A 1 84 ? 15.008 -3.114 -8.141 1.00 60.03 84 ILE A CA 1
ATOM 659 C C . ILE A 1 84 ? 14.412 -4.087 -7.107 1.00 60.03 84 ILE A C 1
ATOM 661 O O . ILE A 1 84 ? 14.513 -5.300 -7.279 1.00 60.03 84 ILE A O 1
ATOM 665 N N . SER A 1 85 ? 13.764 -3.584 -6.049 1.00 61.62 85 SER A N 1
ATOM 666 C CA . SER A 1 85 ? 13.120 -4.438 -5.040 1.00 61.62 85 SER A CA 1
ATOM 667 C C . SER A 1 85 ? 11.798 -5.061 -5.504 1.00 61.62 85 SER A C 1
ATOM 669 O O . SER A 1 85 ? 11.384 -6.072 -4.941 1.00 61.62 85 SER A O 1
ATOM 671 N N . CYS A 1 86 ? 11.163 -4.517 -6.545 1.00 64.81 86 CYS A N 1
ATOM 672 C CA . CYS A 1 86 ? 9.952 -5.064 -7.157 1.00 64.81 86 CYS A CA 1
ATOM 673 C C . CYS A 1 86 ? 10.294 -6.073 -8.264 1.00 64.81 86 CYS A C 1
ATOM 675 O O . CYS A 1 86 ? 9.720 -7.154 -8.306 1.00 64.81 86 CYS A O 1
ATOM 677 N N . GLY A 1 87 ? 11.290 -5.768 -9.102 1.00 55.75 87 GLY A N 1
ATOM 678 C CA . GLY A 1 87 ? 11.733 -6.625 -10.204 1.00 55.75 87 GLY A CA 1
ATOM 679 C C . GLY A 1 87 ? 12.453 -7.900 -9.754 1.00 55.75 87 GLY A C 1
ATOM 680 O O . GLY A 1 87 ? 12.371 -8.915 -10.439 1.00 55.75 87 GLY A O 1
ATOM 681 N N . LYS A 1 88 ? 13.101 -7.897 -8.577 1.00 53.62 88 LYS A N 1
ATOM 682 C CA . LYS A 1 88 ? 13.847 -9.062 -8.053 1.00 53.62 88 LYS A CA 1
ATOM 683 C C . LYS A 1 88 ? 12.987 -10.252 -7.615 1.00 53.62 88 LYS A C 1
ATOM 685 O O . LYS A 1 88 ? 13.534 -11.341 -7.472 1.00 53.62 88 LYS A O 1
ATOM 690 N N . TYR A 1 89 ? 11.687 -10.055 -7.400 1.00 53.47 89 TYR A N 1
ATOM 691 C CA . TYR A 1 89 ? 10.754 -11.125 -7.021 1.00 53.47 89 TYR A CA 1
ATOM 692 C C . TYR A 1 89 ? 9.694 -11.390 -8.085 1.00 53.47 89 TYR A C 1
ATOM 694 O O . TYR A 1 89 ? 8.744 -12.126 -7.817 1.00 53.47 89 TYR A O 1
ATOM 702 N N . THR A 1 90 ? 9.858 -10.842 -9.296 1.00 46.59 90 THR A N 1
ATOM 703 C CA . THR A 1 90 ? 9.209 -11.475 -10.439 1.00 46.59 90 THR A CA 1
ATOM 704 C C . THR A 1 90 ? 9.777 -12.886 -10.480 1.00 46.59 90 THR A C 1
ATOM 706 O O . THR A 1 90 ? 10.960 -13.096 -10.744 1.00 46.59 90 THR A O 1
ATOM 709 N N . VAL A 1 91 ? 8.969 -13.869 -10.073 1.00 45.75 91 VAL A N 1
ATOM 710 C CA . VAL A 1 91 ? 9.247 -15.254 -10.421 1.00 45.75 91 VAL A CA 1
ATOM 711 C C . VAL A 1 91 ? 9.425 -15.210 -11.922 1.00 45.75 91 VAL A C 1
ATOM 713 O O . VAL A 1 91 ? 8.472 -14.895 -12.634 1.00 45.75 91 VAL A O 1
ATOM 716 N N . SER A 1 92 ? 10.657 -15.400 -12.398 1.00 39.44 92 SER A N 1
ATOM 717 C CA . SER A 1 92 ? 10.886 -15.674 -13.802 1.00 39.44 92 SER A CA 1
ATOM 718 C C . SER A 1 92 ? 9.863 -16.736 -14.153 1.00 39.44 92 SER A C 1
ATOM 720 O O . SER A 1 92 ? 9.960 -17.868 -13.677 1.00 39.44 92 SER A O 1
ATOM 722 N N . SER A 1 93 ? 8.838 -16.359 -14.915 1.00 43.69 93 SER A N 1
ATOM 723 C CA . SER A 1 93 ? 8.100 -17.338 -15.674 1.00 43.69 93 SER A CA 1
ATOM 724 C C . SER A 1 93 ? 9.173 -17.911 -16.579 1.00 43.69 93 SER A C 1
ATOM 726 O O . SER A 1 93 ? 9.584 -17.283 -17.554 1.00 43.69 93 SER A O 1
ATOM 728 N N . THR A 1 94 ? 9.748 -19.041 -16.177 1.00 45.47 94 THR A N 1
ATOM 729 C CA . THR A 1 94 ? 10.527 -19.908 -17.042 1.00 45.47 94 THR A CA 1
ATOM 730 C C . THR A 1 94 ? 9.544 -20.433 -18.078 1.00 45.47 94 THR A C 1
ATOM 732 O O . THR A 1 94 ? 9.093 -21.572 -18.038 1.00 45.47 94 THR A O 1
ATOM 735 N N . GLY A 1 95 ? 9.157 -19.549 -18.997 1.00 44.47 95 GLY A N 1
ATOM 736 C CA . GLY A 1 95 ? 8.498 -19.886 -20.234 1.00 44.47 95 GLY A CA 1
ATOM 737 C C . GLY A 1 95 ? 9.505 -20.648 -21.076 1.00 44.47 95 GLY A C 1
ATOM 738 O O . GLY A 1 95 ? 10.263 -20.055 -21.829 1.00 44.47 95 GLY A O 1
ATOM 739 N N . ASN A 1 96 ? 9.548 -21.963 -20.866 1.00 49.84 96 ASN A N 1
ATOM 740 C CA . ASN A 1 96 ? 9.674 -22.975 -21.905 1.00 49.84 96 ASN A CA 1
ATOM 741 C C . ASN A 1 96 ? 10.525 -22.577 -23.130 1.00 49.84 96 ASN A C 1
ATOM 743 O O . ASN A 1 96 ? 9.984 -22.388 -24.218 1.00 49.84 96 ASN A O 1
ATOM 747 N N . LEU A 1 97 ? 11.857 -22.564 -22.996 1.00 41.66 97 LEU A N 1
ATOM 748 C CA . LEU A 1 97 ? 12.712 -22.885 -24.143 1.00 41.66 97 LE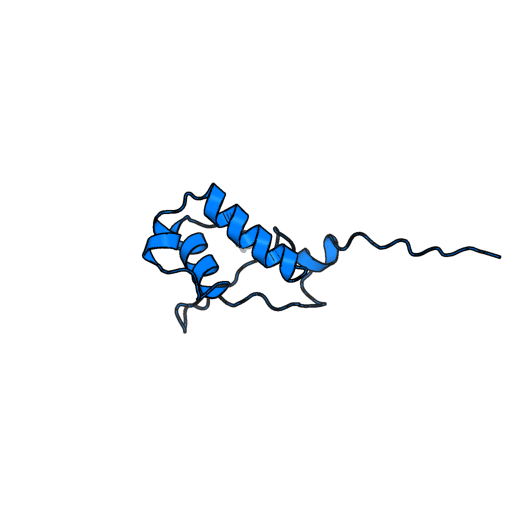U A CA 1
ATOM 749 C C . LEU A 1 97 ? 12.688 -24.407 -24.327 1.00 41.66 97 LEU A C 1
ATOM 751 O O . LEU A 1 97 ? 13.531 -25.130 -23.799 1.00 41.66 97 LEU A O 1
ATOM 755 N N . TRP A 1 98 ? 11.690 -24.897 -25.062 1.00 41.22 98 TRP A N 1
ATOM 756 C CA . TRP A 1 98 ? 11.827 -26.181 -25.740 1.00 41.22 98 TRP A CA 1
ATOM 757 C C . TRP A 1 98 ? 12.861 -25.995 -26.846 1.00 41.22 98 TRP A C 1
ATOM 759 O O . TRP A 1 98 ? 12.614 -25.308 -27.835 1.00 41.22 98 TRP A O 1
ATOM 769 N N . VAL A 1 99 ? 14.038 -26.574 -26.629 1.00 40.09 99 VAL A N 1
ATOM 770 C CA . VAL A 1 99 ? 14.994 -26.877 -27.689 1.00 40.09 99 VAL A CA 1
ATOM 771 C C . VAL A 1 99 ? 14.388 -28.009 -28.515 1.00 40.09 99 VAL A C 1
ATOM 773 O O . VAL A 1 99 ? 14.140 -29.092 -27.984 1.00 40.09 99 VAL A O 1
ATOM 776 N N . ILE A 1 100 ? 14.149 -27.742 -29.795 1.00 55.56 100 ILE A N 1
ATOM 777 C CA . ILE A 1 100 ? 14.099 -28.747 -30.862 1.00 55.56 100 ILE A CA 1
ATOM 778 C C . ILE A 1 100 ? 15.104 -28.330 -31.922 1.00 55.56 100 ILE A C 1
ATOM 780 O O . ILE A 1 100 ? 15.104 -27.127 -32.271 1.00 55.56 100 ILE A O 1
#

Solvent-accessible surface area (backbone atoms only — not comparable to full-atom values): 6307 Å² total; per-residue (Å²): 135,84,81,77,76,74,72,76,75,72,64,44,21,71,86,67,50,50,62,67,55,44,31,54,43,42,35,65,75,39,71,88,50,51,69,70,62,46,67,69,48,52,63,68,53,43,44,50,56,45,42,53,54,30,54,78,58,75,39,35,74,63,38,71,60,48,73,38,78,93,73,74,40,63,54,74,84,70,85,48,96,76,37,66,56,32,58,71,67,56,72,74,77,79,74,74,84,77,85,126

Nearest PDB structures (foldseek):
  8j07-assembly1_u  TM=4.322E-01  e=3.594E+00  Homo sapiens
  8j07-assembly1_v  TM=4.307E-01  e=3.839E+00  Homo sapiens
  5lp2-assembly1_B  TM=3.713E-01  e=9.066E+00  Helicobacter pylori G27

Foldseek 3Di:
DDPPPPPPPQQQFLVSDDLVRLLQVLCVLCVVQDSVRSSPDDSVVSLVSVCVSCVVLQFDSSQGWDQDPVVRHIDDDDSDPPRPRSVVPPPPPPPDPPDD

Sequence (100 aa):
MTLSSSSSSSSTTIFDLSKDDLSAILQTLKPTIDAATANSMSISELRVRITEWLMLNDLSTMHHFKYFENTQQWKVPDRADHCISCGKYTVSSTGNLWVI

pLDDT: mean 74.66, std 19.28, range [37.66, 95.44]

Secondary structure (DSSP, 8-state):
------------STTTS-HHHHHHHHHHH-TTS-HHHHHHS-HHHHHHHHHHHHHHTT--TT----EETTTTEEPPPP--TT-HHHHTTS----------